Protein AF-A0A9K3H4E0-F1 (afdb_monomer_lite)

InterPro domains:
  IPR004265 Dirigent protein [PF03018] (39-86)
  IPR004265 Dirigent protein [PTHR21495] (17-86)

Secondary structure (DSSP, 8-state):
-HHHHHHHHHHHHTT-------------------SPPP------B----SSSS-SEEEEE--TT---BTTBSS-TT-EEEE---B-

Radius of gyration: 38.96 Å; chains: 1; bounding box: 100×42×65 Å

Foldseek 3Di:
DVVVVVVVVVVVVVPPDPPPPDDDDPDDDDPDPPDDDDDDDDWDKDQACDDPDGQKDWDDADPVDDQDVVRNDDPRTDIDGDIDID

Organism: Helianthus annuus (NCBI:txid4232)

Sequence (86 aa):
METIVFACFLVILTTTSLAKAKYYSNSHTIDVPTTIKETHLHFYLHDTISGDNPTAVLVAKPNNTVVQEGNPIPFGAVYVFDDPLT

pLDDT: mean 84.44, std 13.12, range [58.81, 98.31]

Structure (mmCIF, N/CA/C/O backbone):
data_AF-A0A9K3H4E0-F1
#
_entry.id   AF-A0A9K3H4E0-F1
#
loop_
_atom_site.group_PDB
_atom_site.id
_atom_site.type_symbol
_atom_site.label_atom_id
_atom_site.label_alt_id
_atom_site.label_comp_id
_atom_site.label_asym_id
_atom_site.label_entity_id
_atom_site.label_seq_id
_atom_site.pdbx_PDB_ins_code
_atom_site.Cartn_x
_atom_site.Cartn_y
_atom_site.Cartn_z
_atom_site.occupancy
_atom_site.B_iso_or_equiv
_atom_site.auth_seq_id
_atom_site.auth_comp_id
_atom_site.auth_asym_id
_atom_site.auth_atom_id
_atom_site.pdbx_PDB_model_num
ATOM 1 N N . MET A 1 1 ? 81.276 -2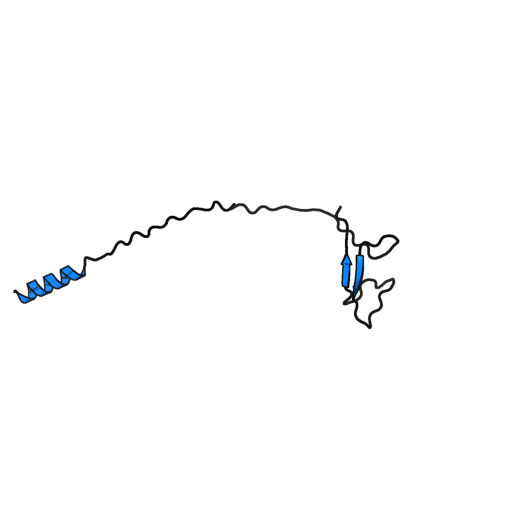9.675 -41.463 1.00 67.88 1 MET A N 1
ATOM 2 C CA . MET A 1 1 ? 80.278 -29.272 -42.480 1.00 67.88 1 MET A CA 1
ATOM 3 C C . MET A 1 1 ? 78.971 -30.030 -42.266 1.00 67.88 1 MET A C 1
ATOM 5 O O . MET A 1 1 ? 77.949 -29.388 -42.095 1.00 67.88 1 MET A O 1
ATOM 9 N N . GLU A 1 2 ? 79.008 -31.359 -42.146 1.00 74.12 2 GLU A N 1
ATOM 10 C CA . GLU A 1 2 ? 77.822 -32.218 -41.952 1.00 74.12 2 GLU A CA 1
ATOM 11 C C . GLU A 1 2 ? 77.009 -31.929 -40.676 1.00 74.12 2 GLU A C 1
ATOM 13 O O . GLU A 1 2 ? 75.789 -31.815 -40.736 1.00 74.12 2 GLU A O 1
ATOM 18 N N . THR A 1 3 ? 77.665 -31.711 -39.532 1.00 74.31 3 THR A N 1
ATOM 19 C CA . THR A 1 3 ? 77.000 -31.358 -38.261 1.00 74.31 3 THR A CA 1
ATOM 20 C C . THR A 1 3 ? 76.283 -30.011 -38.307 1.00 74.31 3 THR A C 1
ATOM 22 O O . THR A 1 3 ? 75.229 -29.855 -37.698 1.00 74.31 3 THR A O 1
ATOM 25 N N . ILE A 1 4 ? 76.823 -29.049 -39.058 1.00 79.56 4 ILE A N 1
ATOM 26 C CA . ILE A 1 4 ? 76.203 -27.731 -39.241 1.00 79.56 4 ILE A CA 1
ATOM 27 C C . ILE A 1 4 ? 74.966 -27.863 -40.133 1.00 79.56 4 ILE A C 1
ATOM 29 O O . ILE A 1 4 ? 73.924 -27.309 -39.808 1.00 79.56 4 ILE A O 1
ATOM 33 N N . VAL A 1 5 ? 75.042 -28.660 -41.204 1.00 82.19 5 VAL A N 1
ATOM 34 C CA . VAL A 1 5 ? 73.893 -28.932 -42.083 1.00 82.19 5 VAL A CA 1
ATOM 35 C C . VAL A 1 5 ? 72.767 -29.622 -41.312 1.00 82.19 5 VAL A C 1
ATOM 37 O O . VAL A 1 5 ? 71.614 -29.211 -41.424 1.00 82.19 5 VAL A O 1
ATOM 40 N N . PHE A 1 6 ? 73.094 -30.607 -40.472 1.00 79.25 6 PHE A N 1
ATOM 41 C CA . PHE A 1 6 ? 72.105 -31.317 -39.659 1.00 79.25 6 PHE A CA 1
ATOM 42 C C . PHE A 1 6 ? 71.460 -30.405 -38.603 1.00 79.25 6 PHE A C 1
ATOM 44 O O . PHE A 1 6 ? 70.241 -30.414 -38.435 1.00 79.25 6 PHE A O 1
ATOM 51 N N . ALA A 1 7 ? 72.254 -29.551 -37.946 1.00 80.44 7 ALA A N 1
ATOM 52 C CA . ALA A 1 7 ? 71.749 -28.557 -37.001 1.00 80.44 7 ALA A CA 1
ATOM 53 C C . ALA A 1 7 ? 70.835 -27.521 -37.680 1.00 80.44 7 ALA A C 1
ATOM 55 O O . ALA A 1 7 ? 69.765 -27.212 -37.160 1.00 80.44 7 ALA A O 1
ATOM 56 N N . CYS A 1 8 ? 71.198 -27.034 -38.871 1.00 74.94 8 CYS A N 1
ATOM 57 C CA . CYS A 1 8 ? 70.351 -26.129 -39.650 1.00 74.94 8 CYS A CA 1
ATOM 58 C C . CYS A 1 8 ? 69.031 -26.793 -40.072 1.00 74.94 8 CYS A C 1
ATOM 60 O O . CYS A 1 8 ? 67.982 -26.156 -40.004 1.00 74.94 8 CYS A O 1
ATOM 62 N N . PHE A 1 9 ? 69.056 -28.073 -40.452 1.00 79.31 9 PHE A N 1
ATOM 63 C CA . PHE A 1 9 ? 67.854 -28.810 -40.853 1.00 79.31 9 PHE A CA 1
ATOM 64 C C . PHE A 1 9 ? 66.865 -28.980 -39.687 1.00 79.31 9 PHE A C 1
ATOM 66 O O . PHE A 1 9 ? 65.662 -28.781 -39.856 1.00 79.31 9 PHE A O 1
ATOM 73 N N . LEU A 1 10 ? 67.373 -29.260 -38.480 1.00 74.38 10 LEU A N 1
ATOM 74 C CA . LEU A 1 10 ? 66.560 -29.358 -37.262 1.00 74.38 10 LEU A CA 1
ATOM 75 C C . LEU A 1 10 ? 65.942 -28.013 -36.849 1.00 74.38 10 LEU A C 1
ATOM 77 O O . LEU A 1 10 ? 64.800 -27.988 -36.398 1.00 74.38 10 LEU A O 1
ATOM 81 N N . VAL A 1 11 ? 66.648 -26.894 -37.049 1.00 74.31 11 VAL A N 1
ATOM 82 C CA . VAL A 1 11 ? 66.120 -25.542 -36.774 1.00 74.31 11 VAL A CA 1
ATOM 83 C C . VAL A 1 11 ? 65.002 -25.154 -37.749 1.00 74.31 11 VAL A C 1
ATOM 85 O O . VAL A 1 11 ? 64.050 -24.484 -37.361 1.00 74.31 11 VAL A O 1
ATOM 88 N N . ILE A 1 12 ? 65.063 -25.599 -39.005 1.00 68.38 12 ILE A N 1
ATOM 89 C CA . ILE A 1 12 ? 64.025 -25.300 -40.006 1.00 68.38 12 ILE A CA 1
ATOM 90 C C . ILE A 1 12 ? 62.734 -26.089 -39.720 1.00 68.38 12 ILE A C 1
ATOM 92 O O . ILE A 1 12 ? 61.636 -25.547 -39.864 1.00 68.38 12 ILE A O 1
ATOM 96 N N . LEU A 1 13 ? 62.848 -27.333 -39.241 1.00 66.25 13 LEU A N 1
ATOM 97 C CA . LEU A 1 13 ? 61.707 -28.205 -38.929 1.00 66.25 13 LEU A CA 1
ATOM 98 C C . LEU A 1 13 ? 60.808 -27.678 -37.794 1.00 66.25 13 LEU A C 1
ATOM 100 O O . LEU A 1 13 ? 59.617 -27.979 -37.781 1.00 66.25 13 LEU A O 1
ATOM 104 N N . THR A 1 14 ? 61.326 -26.866 -36.866 1.00 62.25 14 THR A N 1
ATOM 105 C CA . THR A 1 14 ? 60.552 -26.384 -35.704 1.00 62.25 14 THR A CA 1
ATOM 106 C C . THR A 1 14 ? 59.711 -25.132 -35.977 1.00 62.25 14 THR A C 1
ATOM 108 O O . THR A 1 14 ? 58.854 -24.793 -35.164 1.00 62.25 14 THR A O 1
ATOM 111 N N . THR A 1 15 ? 59.893 -24.450 -37.114 1.00 59.38 15 THR A N 1
ATOM 112 C CA . THR A 1 15 ? 59.269 -23.131 -37.366 1.00 59.38 15 THR A CA 1
ATOM 113 C C . THR A 1 15 ? 57.947 -23.163 -38.143 1.00 59.38 15 THR A C 1
ATOM 115 O O . THR A 1 15 ? 57.338 -22.114 -38.346 1.00 59.38 15 THR A O 1
ATOM 118 N N . THR A 1 16 ? 57.450 -24.331 -38.569 1.00 60.94 16 THR A N 1
ATOM 119 C CA . THR A 1 16 ? 56.372 -24.400 -39.582 1.00 60.94 16 THR A CA 1
ATOM 120 C C . THR A 1 16 ? 54.986 -24.845 -39.108 1.00 60.94 16 THR A C 1
ATOM 122 O O . THR A 1 16 ? 54.109 -25.026 -39.948 1.00 60.94 16 THR A O 1
ATOM 125 N N . SER A 1 17 ? 54.691 -24.939 -37.807 1.00 58.81 17 SER A N 1
ATOM 126 C CA . SER A 1 17 ? 53.315 -25.254 -37.367 1.00 58.81 17 SER A CA 1
ATOM 127 C C . SER A 1 17 ? 52.593 -24.079 -36.708 1.00 58.81 17 SER A C 1
ATOM 129 O O . SER A 1 17 ? 52.216 -24.116 -35.541 1.00 58.81 17 SER A O 1
ATOM 131 N N . LEU A 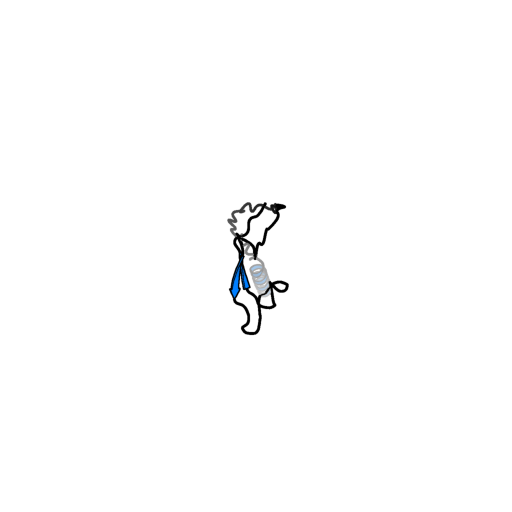1 18 ? 52.301 -23.031 -37.487 1.00 62.44 18 LEU A N 1
ATOM 132 C CA . LEU A 1 18 ? 51.212 -22.130 -37.108 1.00 62.44 18 LEU A CA 1
ATOM 133 C C . LEU A 1 18 ? 49.888 -22.830 -37.438 1.00 62.44 18 LEU A C 1
ATOM 135 O O . LEU A 1 18 ? 49.355 -22.703 -38.542 1.00 62.44 18 LEU A O 1
ATOM 139 N N . ALA A 1 19 ? 49.380 -23.622 -36.493 1.00 64.12 19 ALA A N 1
ATOM 140 C CA . ALA A 1 19 ? 48.074 -24.256 -36.606 1.00 64.12 19 ALA A CA 1
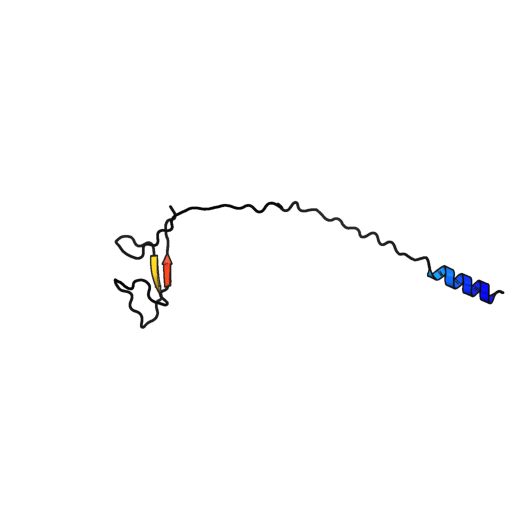ATOM 141 C C . ALA A 1 19 ? 46.990 -23.167 -36.687 1.00 64.12 19 ALA A C 1
ATOM 143 O O . ALA A 1 19 ? 46.535 -22.639 -35.674 1.00 64.12 19 ALA A O 1
ATOM 144 N N . LYS A 1 20 ? 46.571 -22.800 -37.905 1.00 63.38 20 LYS A N 1
ATOM 145 C CA . LYS A 1 20 ? 45.386 -21.962 -38.119 1.00 63.38 20 LYS A CA 1
ATOM 146 C C . LYS A 1 20 ? 44.143 -22.800 -37.835 1.00 63.38 20 LYS A C 1
ATOM 148 O O . LYS A 1 20 ? 43.514 -23.322 -38.753 1.00 63.38 20 LYS A O 1
ATOM 153 N N . ALA A 1 21 ? 43.790 -22.937 -36.563 1.00 62.91 21 ALA A N 1
ATOM 154 C CA . ALA A 1 21 ? 42.480 -23.435 -36.187 1.00 62.91 21 ALA A CA 1
ATOM 155 C C . ALA A 1 21 ? 41.437 -22.394 -36.627 1.00 62.91 21 ALA A C 1
ATOM 157 O O . ALA A 1 21 ? 41.358 -21.297 -36.075 1.00 62.91 21 ALA A O 1
ATOM 158 N N . LYS A 1 22 ? 40.658 -22.703 -37.669 1.00 63.09 22 LYS A N 1
ATOM 159 C CA . LYS A 1 22 ? 39.442 -21.943 -37.967 1.00 63.09 22 LYS A CA 1
ATOM 160 C C . LYS A 1 22 ? 38.386 -22.388 -36.964 1.00 63.09 22 LYS A C 1
ATOM 162 O O . LYS A 1 22 ? 37.896 -23.510 -37.047 1.00 63.09 22 LYS A O 1
ATOM 167 N N . TYR A 1 23 ? 38.056 -21.521 -36.015 1.00 61.78 23 TYR A N 1
ATOM 168 C CA . TYR A 1 23 ? 36.922 -21.737 -35.126 1.00 61.78 23 TYR A CA 1
ATOM 169 C C . TYR A 1 23 ? 35.637 -21.750 -35.963 1.00 61.78 23 TYR A C 1
ATOM 171 O O . TYR A 1 23 ? 35.303 -20.760 -36.614 1.00 61.78 23 TYR A O 1
ATOM 179 N N . TYR A 1 24 ? 34.935 -22.882 -35.982 1.00 66.50 24 TYR A N 1
ATOM 180 C CA . TYR A 1 24 ? 33.591 -22.963 -36.541 1.00 66.50 24 TYR A CA 1
ATOM 181 C C . TYR A 1 24 ? 32.620 -22.367 -35.517 1.00 66.50 24 TYR A C 1
ATOM 183 O O . TYR A 1 24 ? 32.371 -22.970 -34.476 1.00 66.50 24 TYR A O 1
ATOM 191 N N . SER A 1 25 ? 32.117 -21.163 -35.791 1.00 69.50 25 SER A N 1
ATOM 192 C CA . SER A 1 25 ? 31.067 -20.516 -35.001 1.00 69.50 25 SER A CA 1
ATOM 193 C C . SER A 1 25 ? 29.819 -20.404 -35.863 1.00 69.50 25 SER A C 1
ATOM 195 O O . SER A 1 25 ? 29.785 -19.614 -36.803 1.00 69.50 25 SER A O 1
ATOM 197 N N . ASN A 1 26 ? 28.802 -21.203 -35.548 1.00 66.75 26 ASN A N 1
ATOM 198 C CA . ASN A 1 26 ? 27.463 -21.068 -36.113 1.00 66.75 26 ASN A CA 1
ATOM 199 C C . ASN A 1 26 ? 26.610 -20.279 -35.107 1.00 66.75 26 ASN A C 1
ATOM 201 O O . ASN A 1 26 ? 25.724 -20.820 -34.448 1.00 66.75 26 ASN A O 1
ATOM 205 N N . SER A 1 27 ? 26.957 -19.007 -34.894 1.00 70.62 27 SER A N 1
ATOM 206 C CA . SER A 1 27 ? 26.191 -18.138 -34.003 1.00 70.62 27 SER A CA 1
ATOM 207 C C . SER A 1 27 ? 24.946 -17.645 -34.730 1.00 70.62 27 SER A C 1
ATOM 209 O O . SER A 1 27 ? 25.047 -16.849 -35.663 1.00 70.62 27 SER A O 1
ATOM 211 N N . HIS A 1 28 ? 23.774 -18.089 -34.289 1.00 69.69 28 HIS A N 1
ATOM 212 C CA . HIS A 1 28 ? 22.530 -17.410 -34.625 1.00 69.69 28 HIS A CA 1
ATOM 213 C C . HIS A 1 28 ? 22.479 -16.085 -33.863 1.00 69.69 28 HIS A C 1
ATOM 215 O O . HIS A 1 28 ? 22.508 -16.067 -32.633 1.00 69.69 28 HIS A O 1
ATOM 221 N N . THR A 1 29 ? 22.418 -14.972 -34.587 1.00 68.06 29 THR A N 1
ATOM 222 C CA . THR A 1 29 ? 22.080 -13.677 -33.999 1.00 68.06 29 THR A CA 1
ATOM 223 C C . THR A 1 29 ? 20.606 -13.718 -33.619 1.00 68.06 29 THR A C 1
ATOM 225 O O . THR A 1 29 ? 19.739 -13.795 -34.487 1.00 68.06 29 THR A O 1
ATOM 228 N N . ILE A 1 30 ? 20.316 -13.722 -32.320 1.00 69.81 30 ILE A N 1
ATOM 229 C CA . ILE A 1 30 ? 18.971 -13.405 -31.848 1.00 69.81 30 ILE A CA 1
ATOM 230 C C . ILE A 1 30 ? 18.854 -11.887 -31.926 1.00 69.81 30 ILE A C 1
ATOM 232 O O . ILE A 1 30 ? 19.587 -11.186 -31.227 1.00 69.81 30 ILE A O 1
ATOM 236 N N . ASP A 1 31 ? 17.955 -11.390 -32.774 1.00 71.44 31 ASP A N 1
ATOM 237 C CA . ASP A 1 31 ? 17.565 -9.981 -32.786 1.00 71.44 31 ASP A CA 1
ATOM 238 C C . ASP A 1 31 ? 16.812 -9.680 -31.486 1.00 71.44 31 ASP A C 1
ATOM 240 O O . ASP A 1 31 ? 15.587 -9.768 -31.394 1.00 71.44 31 ASP A O 1
ATOM 244 N N . VAL A 1 32 ? 17.570 -9.383 -30.432 1.00 71.31 32 VAL A N 1
ATOM 245 C CA . VAL A 1 32 ? 17.016 -8.858 -29.189 1.00 71.31 32 VAL A CA 1
ATOM 246 C C . VAL A 1 32 ? 16.659 -7.396 -29.452 1.00 71.31 32 VAL A C 1
ATOM 248 O O . VAL A 1 32 ? 17.524 -6.648 -29.915 1.00 71.31 32 VAL A O 1
ATOM 251 N N . PRO A 1 33 ? 15.421 -6.957 -29.168 1.00 73.75 33 PRO A N 1
ATOM 252 C CA . PRO A 1 33 ? 15.062 -5.551 -29.270 1.00 73.75 33 PRO A CA 1
ATOM 253 C C . PRO A 1 33 ? 16.054 -4.698 -28.470 1.00 73.75 33 PRO A C 1
ATOM 255 O O . PRO A 1 33 ? 16.134 -4.801 -27.249 1.00 73.75 33 PRO A O 1
ATOM 258 N N . THR A 1 34 ? 16.830 -3.866 -29.164 1.00 71.94 34 THR A N 1
ATOM 259 C CA . THR A 1 34 ? 17.813 -2.949 -28.558 1.00 71.94 34 THR A CA 1
ATOM 260 C C . THR A 1 34 ? 17.156 -1.687 -28.000 1.00 71.94 34 THR A C 1
ATOM 262 O O . THR A 1 34 ? 17.793 -0.895 -27.310 1.00 71.94 34 THR A O 1
ATOM 265 N N . THR A 1 35 ? 15.869 -1.496 -28.293 1.00 77.88 35 THR A N 1
ATOM 266 C CA . THR A 1 35 ? 15.061 -0.388 -27.798 1.00 77.88 35 THR A CA 1
ATOM 267 C C . THR A 1 35 ? 14.400 -0.776 -26.482 1.00 77.88 35 THR A C 1
ATOM 269 O O . THR A 1 35 ? 13.545 -1.662 -26.438 1.00 77.88 35 THR A O 1
ATOM 272 N N . ILE A 1 36 ? 14.760 -0.068 -25.414 1.00 82.06 36 ILE A N 1
ATOM 273 C CA . ILE A 1 36 ? 14.036 -0.127 -24.145 1.00 82.06 36 ILE A CA 1
ATOM 274 C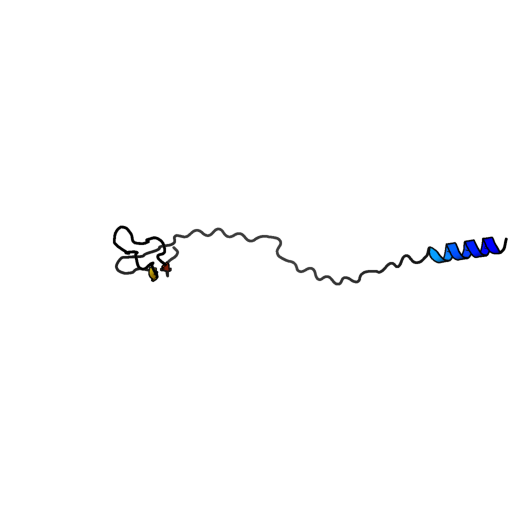 C . ILE A 1 36 ? 12.653 0.488 -24.380 1.00 82.06 36 ILE A C 1
ATOM 276 O O . ILE A 1 36 ? 12.545 1.640 -24.800 1.00 82.06 36 ILE A O 1
ATOM 280 N N . LYS A 1 37 ? 11.589 -0.285 -24.146 1.00 84.62 37 LYS A N 1
ATOM 281 C CA . LYS A 1 37 ? 10.226 0.251 -24.131 1.00 84.62 37 LYS A CA 1
ATOM 282 C C . LYS A 1 37 ? 9.979 0.917 -22.785 1.00 84.62 37 LYS A C 1
ATOM 284 O O . LYS A 1 37 ? 10.031 0.252 -21.755 1.00 84.62 37 LYS A O 1
ATOM 289 N N . GLU A 1 38 ? 9.686 2.207 -22.814 1.00 90.12 38 GLU A N 1
ATOM 290 C CA . GLU A 1 38 ? 9.254 2.978 -21.652 1.00 90.12 38 GLU A CA 1
ATOM 291 C C . GLU A 1 38 ? 7.740 3.207 -21.729 1.00 90.12 38 GLU A C 1
ATOM 293 O O . GLU A 1 38 ? 7.174 3.389 -22.809 1.00 90.12 38 GLU A O 1
ATOM 298 N N . THR A 1 39 ? 7.050 3.155 -20.592 1.00 93.56 39 THR A N 1
ATOM 299 C CA . THR A 1 39 ? 5.622 3.473 -20.504 1.00 93.56 39 THR A CA 1
ATOM 300 C C . THR A 1 39 ? 5.396 4.300 -19.254 1.00 93.56 39 THR A C 1
ATOM 302 O O . THR A 1 39 ? 5.645 3.837 -18.145 1.00 93.56 39 THR A O 1
ATOM 305 N N . HIS A 1 40 ? 4.927 5.529 -19.442 1.00 95.38 40 HIS A N 1
ATOM 306 C CA . HIS A 1 40 ? 4.560 6.408 -18.345 1.00 95.38 40 HIS A CA 1
ATOM 307 C C . HIS A 1 40 ? 3.084 6.184 -18.004 1.00 95.38 40 HIS A C 1
ATOM 309 O O . HIS A 1 40 ? 2.206 6.468 -18.818 1.00 95.38 40 HIS A O 1
ATOM 315 N N . LEU A 1 41 ? 2.824 5.634 -16.819 1.00 97.50 41 LEU A N 1
ATOM 316 C CA . LEU A 1 41 ? 1.478 5.422 -16.295 1.00 97.50 41 LEU A CA 1
ATOM 317 C C . LEU A 1 41 ? 1.119 6.565 -15.346 1.00 97.50 41 LEU A C 1
ATOM 319 O O . LEU A 1 41 ? 1.933 6.953 -14.511 1.00 97.50 41 LEU A O 1
ATOM 323 N N . HIS A 1 42 ? -0.106 7.073 -15.461 1.00 97.38 42 HIS A N 1
ATOM 324 C CA . HIS A 1 42 ? -0.660 8.077 -14.560 1.00 97.38 42 HIS A CA 1
ATOM 325 C C . HIS A 1 42 ? -2.048 7.616 -14.120 1.00 97.38 42 HIS A C 1
ATOM 327 O O . HIS A 1 42 ? -2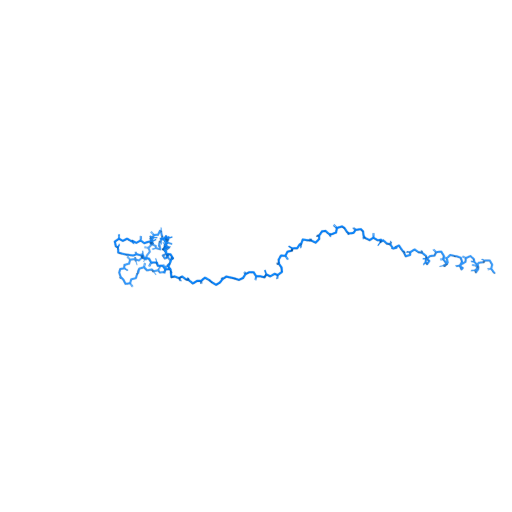.911 7.380 -14.961 1.00 97.38 42 HIS A O 1
ATOM 333 N N . PHE A 1 43 ? -2.221 7.445 -12.814 1.00 98.31 43 PHE A N 1
ATOM 334 C CA . PHE A 1 43 ? -3.458 7.019 -12.170 1.00 98.31 43 PHE A CA 1
ATOM 335 C C . PHE A 1 43 ? -3.460 7.487 -10.712 1.00 98.31 43 PHE A C 1
ATOM 337 O O . PHE A 1 43 ? -2.416 7.849 -10.162 1.00 98.31 43 PHE A O 1
ATOM 344 N N . TYR A 1 44 ? -4.627 7.427 -10.086 1.00 97.94 44 TYR A N 1
ATOM 345 C CA . TYR A 1 44 ? -4.843 7.666 -8.665 1.00 97.94 44 TYR A CA 1
ATOM 346 C C . TYR A 1 44 ? -5.166 6.344 -7.963 1.00 97.94 44 TYR A C 1
ATOM 348 O O . TYR A 1 44 ? -6.030 5.606 -8.425 1.00 97.94 44 TYR A O 1
ATOM 356 N N . LEU A 1 45 ? -4.476 6.054 -6.857 1.00 97.69 45 LEU A N 1
ATOM 357 C CA . LEU A 1 45 ? -4.736 4.913 -5.969 1.00 97.69 45 LEU A CA 1
ATOM 358 C C . LEU A 1 45 ? -5.593 5.383 -4.785 1.00 97.69 45 LEU A C 1
ATOM 360 O O . LEU A 1 45 ? -5.227 6.365 -4.135 1.00 97.69 45 LEU A O 1
ATOM 364 N N . HIS A 1 46 ? -6.699 4.692 -4.497 1.00 96.00 46 HIS A N 1
ATOM 365 C CA . HIS A 1 46 ? -7.638 5.072 -3.430 1.00 96.00 46 HIS A CA 1
ATOM 366 C C . HIS A 1 46 ? -7.652 4.062 -2.275 1.00 96.00 46 HIS A C 1
ATOM 368 O O . HIS A 1 46 ? -8.469 3.145 -2.271 1.00 96.00 46 HIS A O 1
ATOM 374 N N . ASP A 1 47 ? -6.797 4.266 -1.271 1.00 95.12 47 ASP A N 1
ATOM 375 C CA . ASP A 1 47 ? -6.804 3.468 -0.034 1.00 95.12 47 ASP A CA 1
ATOM 376 C C . ASP A 1 47 ? -7.917 3.944 0.916 1.00 95.12 47 ASP A C 1
ATOM 378 O O . ASP A 1 47 ? -7.885 5.067 1.434 1.00 95.12 47 ASP A O 1
ATOM 382 N N . THR A 1 48 ? -8.930 3.098 1.125 1.00 95.06 48 THR A N 1
ATOM 383 C CA . THR A 1 48 ? -10.103 3.397 1.956 1.00 95.06 48 THR A CA 1
ATOM 384 C C . THR A 1 48 ? -10.151 2.462 3.162 1.00 95.06 48 THR A C 1
ATOM 386 O O . THR A 1 48 ? -10.698 1.363 3.114 1.00 95.06 48 THR A O 1
ATOM 389 N N . ILE A 1 49 ? -9.607 2.917 4.289 1.00 93.62 49 ILE A N 1
ATOM 390 C CA . ILE A 1 49 ? -9.488 2.119 5.523 1.00 93.62 49 ILE A CA 1
ATOM 391 C C . ILE A 1 49 ? -10.724 2.168 6.446 1.00 93.62 49 ILE A C 1
ATOM 393 O O . ILE A 1 49 ? -10.776 1.461 7.453 1.00 93.62 49 ILE A O 1
ATOM 397 N N . SER A 1 50 ? -11.688 3.054 6.176 1.00 90.81 50 SER A N 1
ATOM 398 C CA . SER A 1 50 ? -12.858 3.294 7.033 1.00 90.81 50 SER A CA 1
ATOM 399 C C . SER A 1 50 ? -14.074 3.781 6.235 1.00 90.81 50 SER A C 1
ATOM 401 O O . SER A 1 50 ? -13.983 4.042 5.037 1.00 90.81 50 SER A O 1
ATOM 403 N N . GLY A 1 51 ? -15.224 3.903 6.903 1.00 91.88 51 GLY A N 1
ATOM 404 C CA . GLY A 1 51 ? -16.509 4.222 6.274 1.00 91.88 51 GLY A CA 1
ATOM 405 C C . GLY A 1 51 ? -17.320 2.968 5.946 1.00 91.88 51 GLY A C 1
ATOM 406 O O . GLY A 1 51 ? -16.990 1.872 6.396 1.00 91.88 51 GLY A O 1
ATOM 407 N N . ASP A 1 52 ? -18.396 3.139 5.178 1.00 96.06 52 ASP A N 1
ATOM 408 C CA . ASP A 1 52 ? -19.367 2.064 4.925 1.00 96.06 52 ASP A CA 1
ATOM 409 C C . ASP A 1 52 ? -18.830 0.962 3.996 1.00 96.06 52 ASP A C 1
ATOM 411 O O . ASP A 1 52 ? -19.297 -0.172 4.058 1.00 96.06 52 ASP A O 1
ATOM 415 N N . ASN A 1 53 ? -17.849 1.285 3.143 1.00 95.94 53 ASN A N 1
ATOM 416 C CA . ASN A 1 53 ? -17.267 0.369 2.157 1.00 95.94 53 ASN A CA 1
ATOM 417 C C . ASN A 1 53 ? -15.731 0.489 2.136 1.00 95.94 53 ASN A C 1
ATOM 419 O O . ASN A 1 53 ? -15.183 1.087 1.208 1.00 95.94 53 ASN A O 1
ATOM 423 N N . PRO A 1 54 ? -15.026 -0.021 3.159 1.00 96.06 54 PRO A N 1
ATOM 424 C CA . PRO A 1 54 ? -13.570 -0.014 3.166 1.00 96.06 54 PRO A CA 1
ATOM 425 C C . PRO A 1 54 ? -13.008 -0.955 2.089 1.00 96.06 54 PRO A C 1
ATOM 427 O O . PRO A 1 54 ? -13.542 -2.042 1.863 1.00 96.06 54 PRO A O 1
ATOM 430 N N . THR A 1 55 ? -11.909 -0.548 1.460 1.00 97.75 55 THR A N 1
ATOM 431 C CA . THR A 1 55 ? -11.128 -1.337 0.491 1.00 97.75 55 THR A CA 1
ATOM 432 C C . THR A 1 55 ? -9.882 -1.959 1.120 1.00 97.75 55 THR A C 1
ATOM 434 O O . THR A 1 55 ? -9.264 -2.841 0.528 1.00 97.75 55 THR A O 1
ATOM 437 N N . ALA A 1 56 ? -9.552 -1.574 2.357 1.00 97.06 56 ALA A N 1
ATOM 438 C CA . ALA A 1 56 ? -8.445 -2.128 3.122 1.00 97.06 56 ALA A CA 1
ATOM 439 C C . ALA A 1 56 ? -8.892 -2.685 4.480 1.00 97.06 56 ALA A C 1
ATOM 441 O O . ALA A 1 56 ? -9.730 -2.111 5.178 1.00 97.06 56 ALA A O 1
ATOM 442 N N . VAL A 1 57 ? -8.296 -3.810 4.884 1.00 95.88 57 VAL A N 1
ATOM 443 C CA . VAL A 1 57 ? -8.590 -4.503 6.144 1.00 95.88 57 VAL A CA 1
ATOM 444 C C . VAL A 1 57 ? -7.320 -4.766 6.949 1.00 95.88 57 VAL A C 1
ATOM 446 O O . VAL A 1 57 ? -6.308 -5.231 6.423 1.00 95.88 57 VAL A O 1
ATOM 449 N N . LEU A 1 58 ? -7.373 -4.486 8.254 1.00 95.69 58 LEU A N 1
ATOM 450 C CA . LEU A 1 58 ? -6.291 -4.792 9.186 1.00 95.69 58 LEU A CA 1
ATOM 451 C C . LEU A 1 58 ? -6.196 -6.309 9.402 1.00 95.69 58 LEU A C 1
ATOM 453 O O . LEU A 1 58 ? -7.148 -6.925 9.878 1.00 95.69 58 LEU A O 1
ATOM 457 N N . VAL A 1 59 ? -5.030 -6.897 9.134 1.00 97.12 59 VAL A N 1
ATOM 458 C CA . VAL A 1 59 ? -4.793 -8.343 9.309 1.00 97.12 59 VAL A CA 1
ATOM 459 C C . VAL A 1 59 ? -3.846 -8.671 10.462 1.00 97.12 59 VAL A C 1
ATOM 461 O O . VAL A 1 59 ? -3.911 -9.768 11.014 1.00 97.12 59 VAL A O 1
ATOM 464 N N . ALA A 1 60 ? -2.984 -7.734 10.866 1.00 96.62 60 ALA A N 1
ATOM 465 C CA . ALA A 1 60 ? -2.113 -7.902 12.027 1.00 96.62 60 ALA A CA 1
ATOM 466 C C . ALA A 1 60 ? -1.706 -6.555 12.636 1.00 96.62 60 ALA A C 1
ATOM 468 O O . ALA A 1 60 ? -1.592 -5.549 11.943 1.00 96.62 60 ALA A O 1
ATOM 469 N N . LYS A 1 61 ? -1.446 -6.542 13.945 1.00 96.75 61 LYS A N 1
ATOM 470 C CA . LYS A 1 61 ? -0.832 -5.418 14.665 1.00 96.75 61 LYS A CA 1
ATOM 471 C C . LYS A 1 61 ? -0.065 -5.933 15.887 1.00 96.75 61 LYS A C 1
ATOM 473 O O . LYS A 1 61 ? -0.396 -7.015 16.378 1.00 96.75 61 LYS A O 1
ATOM 478 N N . PRO A 1 62 ? 0.895 -5.174 16.444 1.00 97.06 62 PRO A N 1
ATOM 479 C CA . PRO A 1 62 ? 1.508 -5.533 17.716 1.00 97.06 62 PRO A CA 1
ATOM 480 C C . PRO A 1 62 ? 0.469 -5.549 18.850 1.00 97.06 62 PRO A C 1
ATOM 482 O O . PRO A 1 62 ? -0.482 -4.761 18.856 1.00 97.06 62 PRO A O 1
ATOM 485 N N . ASN A 1 63 ? 0.658 -6.430 19.837 1.00 94.44 63 ASN A N 1
ATOM 486 C CA . ASN A 1 63 ? -0.310 -6.622 20.928 1.00 94.44 63 ASN A CA 1
ATOM 487 C C . ASN A 1 63 ? -0.591 -5.338 21.718 1.00 94.44 63 ASN A C 1
ATOM 489 O O . A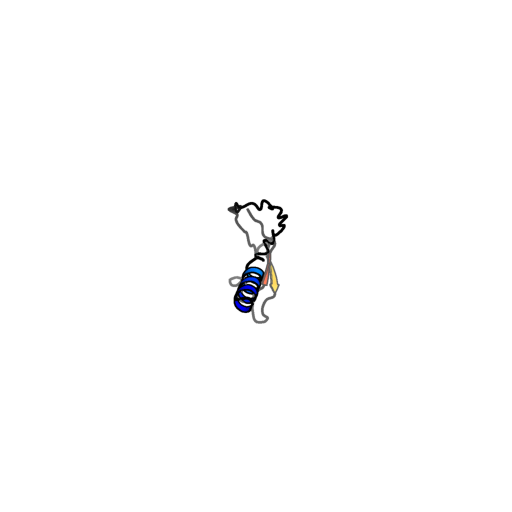SN A 1 63 ? -1.743 -5.057 22.036 1.00 94.44 63 ASN A O 1
ATOM 493 N N . ASN A 1 64 ? 0.445 -4.539 21.981 1.00 92.44 64 ASN A N 1
ATOM 494 C CA . ASN A 1 64 ? 0.351 -3.336 22.815 1.00 92.44 64 ASN A CA 1
ATOM 495 C C . ASN A 1 64 ? -0.127 -2.096 22.040 1.00 92.44 64 ASN A C 1
ATOM 497 O O . ASN A 1 64 ? -0.100 -0.987 22.567 1.00 92.44 64 ASN A O 1
ATOM 501 N N . THR A 1 65 ? -0.534 -2.272 20.785 1.00 92.31 65 THR A N 1
ATOM 502 C CA . THR A 1 65 ? -0.926 -1.184 19.896 1.00 92.31 65 THR A CA 1
ATOM 503 C C . THR A 1 65 ? -2.445 -1.108 19.785 1.00 92.31 65 THR A C 1
ATOM 505 O O . THR A 1 65 ? -3.102 -2.128 19.568 1.00 92.31 65 THR A O 1
ATOM 508 N N . VAL A 1 66 ? -3.016 0.092 19.881 1.00 91.62 66 VAL A N 1
ATOM 509 C CA . VAL A 1 66 ? -4.454 0.335 19.685 1.00 91.62 66 VAL A CA 1
ATOM 510 C C . VAL A 1 66 ? -4.663 1.033 18.344 1.00 91.62 66 VAL A C 1
ATOM 512 O O . VAL A 1 66 ? -3.992 2.020 18.054 1.00 91.62 66 VAL A O 1
ATOM 515 N N . VAL A 1 67 ? -5.575 0.497 17.531 1.00 92.25 67 VAL A N 1
ATOM 516 C CA . VAL A 1 67 ? -6.063 1.146 16.307 1.00 92.25 67 VAL A CA 1
ATOM 517 C C . VAL A 1 67 ? -7.324 1.904 16.685 1.00 92.25 67 VAL A C 1
ATOM 519 O O . VAL A 1 67 ? -8.252 1.313 17.235 1.00 92.25 67 VAL A O 1
ATOM 522 N N . GLN A 1 68 ? -7.329 3.209 16.451 1.00 91.69 68 GLN A N 1
ATOM 523 C CA . GLN A 1 68 ? -8.413 4.092 16.869 1.00 91.69 68 GLN A CA 1
ATOM 524 C C . GLN A 1 68 ? -8.517 5.308 15.954 1.00 91.69 68 GLN A C 1
ATOM 526 O O . GLN A 1 68 ? -7.598 5.615 15.191 1.00 91.69 68 GLN A O 1
ATOM 531 N N . GLU A 1 69 ? -9.625 6.032 16.077 1.00 85.56 69 GLU A N 1
ATOM 532 C CA . GLU A 1 69 ? -9.806 7.325 15.426 1.00 85.56 69 GLU A CA 1
ATOM 533 C C . GLU A 1 69 ? -8.656 8.278 15.819 1.00 85.56 69 GLU A C 1
ATOM 535 O O . GLU A 1 69 ? -8.297 8.399 16.994 1.00 85.56 69 GLU A O 1
ATOM 540 N N . GLY A 1 70 ? -8.000 8.878 14.819 1.00 87.56 70 GLY A N 1
ATOM 541 C CA . GLY A 1 70 ? -6.794 9.704 14.985 1.00 87.56 70 GLY A CA 1
ATOM 542 C C . GLY A 1 70 ? -5.454 8.948 14.961 1.00 87.56 70 GLY A C 1
ATOM 543 O O . GLY A 1 70 ? -4.421 9.574 14.740 1.00 87.56 70 GLY A O 1
ATOM 544 N N . ASN A 1 71 ? -5.449 7.618 15.119 1.00 91.19 71 ASN A N 1
ATOM 545 C CA . ASN A 1 71 ? -4.271 6.766 14.897 1.00 91.19 71 ASN A CA 1
ATOM 546 C C . ASN A 1 71 ? -4.657 5.442 14.200 1.00 91.19 71 ASN A C 1
ATOM 548 O O . ASN A 1 71 ? -4.604 4.369 14.813 1.00 91.19 71 ASN A O 1
ATOM 552 N N . PRO A 1 72 ? -5.090 5.507 12.929 1.00 91.31 72 PRO A N 1
ATOM 553 C CA . PRO A 1 72 ? -5.573 4.331 12.213 1.00 91.31 72 PRO A CA 1
ATOM 554 C C . PRO A 1 72 ? -4.455 3.381 11.757 1.00 91.31 72 PRO A C 1
ATOM 556 O O . PRO A 1 72 ? -4.694 2.190 11.571 1.00 91.31 72 PRO A O 1
ATOM 559 N N . ILE A 1 73 ? -3.227 3.881 11.589 1.00 93.25 73 ILE A N 1
ATOM 560 C CA . ILE A 1 73 ? -2.096 3.113 11.046 1.00 93.25 73 ILE A CA 1
ATOM 561 C C . ILE A 1 73 ? -0.907 3.206 12.013 1.00 93.25 73 ILE A C 1
ATOM 563 O O . ILE A 1 73 ? 0.111 3.836 11.716 1.00 93.25 73 ILE A O 1
ATOM 567 N N . PRO A 1 74 ? -1.026 2.629 13.217 1.00 94.25 74 PRO A N 1
ATOM 568 C CA . PRO A 1 74 ? 0.059 2.666 14.178 1.00 94.25 74 PRO A CA 1
ATOM 569 C C . PRO A 1 74 ? 1.235 1.790 13.721 1.00 94.25 74 PRO A C 1
ATOM 571 O O . PRO A 1 74 ? 1.085 0.885 12.898 1.00 94.25 74 PRO A O 1
ATOM 574 N N . PHE A 1 75 ? 2.417 2.025 14.296 1.00 94.12 75 PHE A N 1
ATOM 575 C CA . PHE A 1 75 ? 3.628 1.290 13.929 1.00 94.12 75 PHE A CA 1
ATOM 576 C C . PHE A 1 75 ? 3.433 -0.234 14.023 1.00 94.12 75 PHE A C 1
ATOM 578 O O . PHE A 1 75 ? 2.981 -0.761 15.044 1.00 94.12 75 PHE A O 1
ATOM 585 N N . GLY A 1 76 ? 3.803 -0.935 12.949 1.00 95.12 76 GLY A N 1
ATOM 586 C CA . GLY A 1 76 ? 3.696 -2.391 12.839 1.00 95.12 76 GLY A CA 1
ATOM 587 C C . GLY A 1 76 ? 2.302 -2.919 12.486 1.00 95.12 76 GLY A C 1
ATOM 588 O O . GLY A 1 76 ? 2.126 -4.136 12.466 1.00 95.12 76 GLY A O 1
ATOM 589 N N . ALA A 1 77 ? 1.313 -2.057 12.229 1.00 95.81 77 ALA A N 1
ATOM 590 C CA . ALA A 1 77 ? 0.043 -2.487 11.652 1.00 95.81 77 ALA A CA 1
ATOM 591 C C . ALA A 1 77 ? 0.243 -2.986 10.210 1.00 95.81 77 ALA A C 1
ATOM 593 O O . ALA A 1 77 ? 0.979 -2.384 9.430 1.00 95.81 77 ALA A O 1
ATOM 594 N N . VAL A 1 78 ? -0.425 -4.085 9.868 1.00 96.75 78 VAL A N 1
ATOM 595 C CA . VAL A 1 78 ? -0.408 -4.701 8.540 1.00 96.75 78 VAL A CA 1
ATOM 596 C C . VAL A 1 78 ? -1.828 -4.707 8.000 1.00 96.75 78 VAL A C 1
ATOM 598 O O . VAL A 1 78 ? -2.725 -5.280 8.625 1.00 96.75 78 VAL A O 1
ATOM 601 N N . TYR A 1 79 ? -2.006 -4.095 6.834 1.00 97.06 79 TYR A N 1
ATOM 602 C CA . TYR A 1 79 ? -3.261 -4.051 6.095 1.00 97.06 79 TYR A CA 1
ATOM 603 C C . TYR A 1 79 ? -3.140 -4.838 4.789 1.00 97.06 79 TYR A C 1
ATOM 605 O O . TYR A 1 79 ? -2.068 -4.892 4.184 1.00 97.06 79 TYR A O 1
ATOM 613 N N . VAL A 1 80 ? -4.244 -5.447 4.367 1.00 98.19 80 VAL A N 1
ATOM 614 C CA . VAL A 1 80 ? -4.429 -5.989 3.015 1.00 98.19 80 VAL A CA 1
ATOM 615 C C . VAL A 1 80 ? -5.454 -5.106 2.316 1.00 98.19 80 VAL A C 1
ATOM 617 O O . VAL A 1 80 ? -6.488 -4.821 2.917 1.00 98.19 80 VAL A O 1
ATOM 620 N N . PHE A 1 81 ? -5.165 -4.680 1.087 1.00 97.69 81 PHE A N 1
ATOM 621 C CA . PHE A 1 81 ? -6.008 -3.771 0.311 1.00 97.69 81 PHE A CA 1
ATOM 622 C C . PHE A 1 81 ? -6.408 -4.372 -1.041 1.00 97.69 81 PHE A C 1
ATOM 624 O O . PHE A 1 81 ? -5.651 -5.138 -1.642 1.00 97.69 81 PHE A O 1
ATOM 631 N N . ASP A 1 82 ? -7.598 -4.002 -1.499 1.00 98.06 82 ASP A N 1
ATOM 632 C CA . ASP A 1 82 ? -8.139 -4.235 -2.839 1.00 98.06 82 ASP A CA 1
ATOM 633 C C . ASP A 1 82 ? -8.668 -2.891 -3.364 1.00 98.06 82 ASP A C 1
ATOM 635 O O . ASP A 1 82 ? -9.860 -2.587 -3.292 1.00 98.06 82 ASP A O 1
ATOM 639 N N . ASP A 1 83 ? -7.733 -2.033 -3.787 1.00 98.00 83 ASP A N 1
ATOM 640 C CA . ASP A 1 83 ? -7.985 -0.615 -4.054 1.00 98.00 83 ASP A CA 1
ATOM 641 C C . ASP A 1 83 ? -8.181 -0.324 -5.549 1.00 98.00 83 ASP A C 1
ATOM 643 O O . ASP A 1 83 ? -7.454 -0.856 -6.398 1.00 98.00 83 ASP A O 1
ATOM 647 N N . PRO A 1 84 ? -9.102 0.587 -5.908 1.00 97.62 84 PRO A N 1
ATOM 648 C CA . PRO A 1 84 ? -9.273 1.002 -7.289 1.00 97.62 84 PRO A CA 1
ATOM 649 C C . PRO A 1 84 ? -8.134 1.923 -7.756 1.00 97.62 84 PRO A C 1
ATOM 651 O O . PRO A 1 84 ? -7.615 2.751 -7.001 1.00 97.62 84 PRO A O 1
ATOM 654 N N . LEU A 1 85 ? -7.810 1.815 -9.050 1.00 98.25 85 LEU A N 1
ATOM 655 C CA . LEU A 1 85 ? -6.980 2.765 -9.794 1.00 98.25 85 LEU A CA 1
ATOM 656 C C . LEU A 1 85 ? -7.866 3.535 -10.781 1.00 98.25 85 LEU A C 1
ATOM 658 O O . LEU A 1 85 ? -8.552 2.908 -11.590 1.00 98.25 85 LEU A O 1
ATOM 662 N N . THR A 1 86 ? -7.854 4.867 -10.729 1.00 96.19 86 THR A N 1
ATOM 663 C CA . THR A 1 86 ? -8.663 5.734 -11.616 1.00 96.19 86 THR A CA 1
ATOM 664 C C . THR A 1 86 ? -7.835 6.777 -12.334 1.00 96.19 86 THR A C 1
ATOM 666 O O . THR A 1 86 ? -6.856 7.241 -11.708 1.00 96.19 86 THR A O 1
#